Protein AF-A0A5J4QSC6-F1 (afdb_monomer_lite)

Organism: NCBI:txid222440

Radius of gyration: 21.01 Å; chains: 1; bounding box: 48×52×49 Å

Secondary structure (DSSP, 8-state):
--HHHHHHHHHHHHHHH-HHHHHHHHHHHHHTT----HHHHHHHHHHHHHHHHHHHHHHHHTS-TT-TTHHHHHHHHHHHHHHHHHHHHHHHHHHHHHHHHHHHHHHTT--

Sequence (111 aa):
MNIQEDASEAYQKLITQIPQITEESNRLQKEAKTFVNFDSLSITPIQRVPRYIMLTKEILKHTPLDHQNREGLEKCMASLKETAKFLDEQVQRKIKKKRMFDLSTKIEGMP

Structure (mmCIF, N/CA/C/O backbone):
data_AF-A0A5J4QSC6-F1
#
_entry.id   AF-A0A5J4QSC6-F1
#
loop_
_atom_site.group_PDB
_atom_site.id
_atom_site.type_symbol
_atom_site.label_atom_id
_atom_site.label_alt_id
_atom_site.label_comp_id
_atom_site.label_asym_id
_atom_site.label_entity_id
_atom_site.label_seq_id
_atom_site.pdbx_PDB_ins_code
_atom_site.Cartn_x
_atom_site.Cartn_y
_atom_site.Cartn_z
_atom_site.occupancy
_atom_site.B_iso_or_equiv
_atom_site.auth_seq_id
_atom_site.auth_comp_id
_atom_site.auth_asym_id
_atom_site.auth_atom_id
_atom_site.pdbx_PDB_model_num
ATOM 1 N N . MET A 1 1 ? -11.783 11.117 8.193 1.00 48.28 1 MET A N 1
ATOM 2 C CA . MET A 1 1 ? -11.967 9.680 8.382 1.00 48.28 1 MET A CA 1
ATOM 3 C C . MET A 1 1 ? -10.850 8.959 7.652 1.00 48.28 1 MET A C 1
ATOM 5 O O . MET A 1 1 ? -10.963 8.652 6.464 1.00 48.28 1 MET A O 1
ATOM 9 N N . ASN A 1 2 ? -9.690 8.855 8.307 1.00 62.56 2 ASN A N 1
ATOM 10 C CA . ASN A 1 2 ? -8.713 7.849 7.921 1.00 62.56 2 ASN A CA 1
ATOM 11 C C . ASN A 1 2 ? -9.384 6.537 8.323 1.00 62.56 2 ASN A C 1
ATOM 13 O O . ASN A 1 2 ? -9.567 6.323 9.510 1.00 62.56 2 ASN A O 1
ATOM 17 N N . ILE A 1 3 ? -9.806 5.714 7.357 1.00 64.00 3 ILE A N 1
ATOM 18 C CA . ILE A 1 3 ? -10.572 4.481 7.632 1.00 64.00 3 ILE A CA 1
ATOM 19 C C . ILE A 1 3 ? -9.891 3.649 8.726 1.00 64.00 3 ILE A C 1
ATOM 21 O O . ILE A 1 3 ? -10.570 3.005 9.511 1.00 64.00 3 ILE A O 1
ATOM 25 N N . GLN A 1 4 ? -8.560 3.708 8.802 1.00 67.19 4 GLN A N 1
ATOM 26 C CA . GLN A 1 4 ? -7.787 3.091 9.868 1.00 67.19 4 GLN A CA 1
ATOM 27 C C . GLN A 1 4 ? -8.014 3.739 11.245 1.00 67.19 4 GLN A C 1
ATOM 29 O O . GLN A 1 4 ? -8.202 3.009 12.207 1.00 67.19 4 GLN A O 1
ATOM 34 N N . GLU A 1 5 ? -7.995 5.070 11.364 1.00 68.25 5 GLU A N 1
ATOM 35 C CA . GLU A 1 5 ? -8.286 5.766 12.630 1.00 68.25 5 GLU A CA 1
ATOM 36 C C . GLU A 1 5 ? -9.724 5.520 13.071 1.00 68.25 5 GLU A C 1
ATOM 38 O O . GLU A 1 5 ? -9.946 5.228 14.236 1.00 68.25 5 GLU A O 1
ATOM 43 N N . ASP A 1 6 ? -10.690 5.567 12.154 1.00 75.56 6 ASP A N 1
ATOM 44 C CA . ASP A 1 6 ? -12.094 5.369 12.523 1.00 75.56 6 ASP A CA 1
ATOM 45 C C . ASP A 1 6 ? -12.369 3.905 12.890 1.00 75.56 6 ASP A C 1
ATOM 47 O O . ASP A 1 6 ? -13.127 3.628 13.817 1.00 75.56 6 ASP A O 1
ATOM 51 N N . ALA A 1 7 ? -11.728 2.958 12.195 1.00 77.88 7 ALA A N 1
ATOM 52 C CA . ALA A 1 7 ? -11.794 1.541 12.537 1.00 77.88 7 ALA A CA 1
ATOM 53 C C . ALA A 1 7 ? -11.090 1.245 13.866 1.00 77.88 7 ALA A C 1
ATOM 55 O O . ALA A 1 7 ? -11.624 0.483 14.665 1.00 77.88 7 ALA A O 1
ATOM 56 N N . SER A 1 8 ? -9.931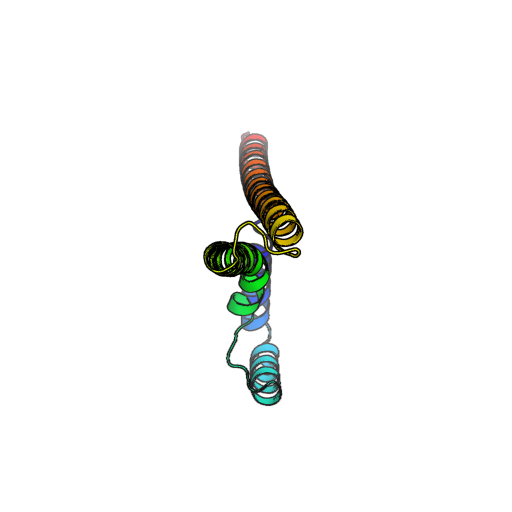 1.856 14.120 1.00 79.12 8 SER A N 1
ATOM 57 C CA . SER A 1 8 ? -9.198 1.734 15.386 1.00 79.12 8 SER A CA 1
ATOM 58 C C . SER A 1 8 ? -9.999 2.344 16.541 1.00 79.12 8 SER A C 1
ATOM 60 O O . SER A 1 8 ? -10.173 1.712 17.578 1.00 79.12 8 SER A O 1
ATOM 62 N N . GLU A 1 9 ? -10.611 3.514 16.338 1.00 81.50 9 GLU A N 1
ATOM 63 C CA . GLU A 1 9 ? -11.471 4.167 17.325 1.00 81.50 9 GLU A CA 1
ATOM 64 C C . GLU A 1 9 ? -12.743 3.350 17.603 1.00 81.50 9 GLU A C 1
ATOM 66 O O . GLU A 1 9 ? -13.131 3.173 18.760 1.00 81.50 9 GLU A O 1
ATOM 71 N N . ALA A 1 10 ? -13.386 2.810 16.565 1.00 83.00 10 ALA A N 1
ATOM 72 C CA . ALA A 1 10 ? -14.538 1.924 16.715 1.00 83.00 10 ALA A CA 1
ATOM 73 C C . ALA A 1 10 ? -14.163 0.624 17.442 1.00 83.00 10 ALA A C 1
ATOM 75 O O . ALA A 1 10 ? -14.881 0.194 18.346 1.00 83.00 10 ALA A O 1
ATOM 76 N N . TYR A 1 11 ? -13.021 0.030 17.094 1.00 82.44 11 TYR A N 1
ATOM 77 C CA . TYR A 1 11 ? -12.497 -1.164 17.749 1.00 82.44 11 TYR A CA 1
ATOM 78 C C . TYR A 1 11 ? -12.185 -0.904 19.230 1.00 82.44 11 TYR A C 1
ATOM 80 O O . TYR A 1 11 ? -12.573 -1.692 20.092 1.00 82.44 11 TYR A O 1
ATOM 88 N N . GLN A 1 12 ? -11.599 0.250 19.553 1.00 81.25 12 GLN A N 1
ATOM 89 C CA . GLN A 1 12 ? -11.305 0.645 20.928 1.00 81.25 12 GLN A CA 1
ATOM 90 C C . GLN A 1 12 ? -12.576 0.881 21.754 1.00 81.25 12 GLN A C 1
ATOM 92 O O . GLN A 1 12 ? -12.655 0.469 22.917 1.00 81.25 12 GLN A O 1
ATOM 97 N N . LYS A 1 13 ? -13.608 1.490 21.154 1.00 84.56 13 LYS A N 1
ATOM 98 C CA . LYS A 1 13 ? -14.934 1.625 21.779 1.00 84.56 13 LYS A CA 1
ATOM 99 C C . LYS A 1 13 ? -15.560 0.257 22.063 1.00 84.56 13 LYS A C 1
ATOM 101 O O . LYS A 1 13 ? -16.064 0.050 23.164 1.00 84.56 13 LYS A O 1
ATOM 106 N N . LEU A 1 14 ? -15.473 -0.685 21.122 1.00 83.38 14 LEU A N 1
ATOM 107 C CA . LEU A 1 14 ? -16.006 -2.043 21.277 1.00 83.38 14 LEU A CA 1
ATOM 108 C C . LEU A 1 14 ? -15.294 -2.837 22.380 1.00 83.38 14 LEU A C 1
ATOM 110 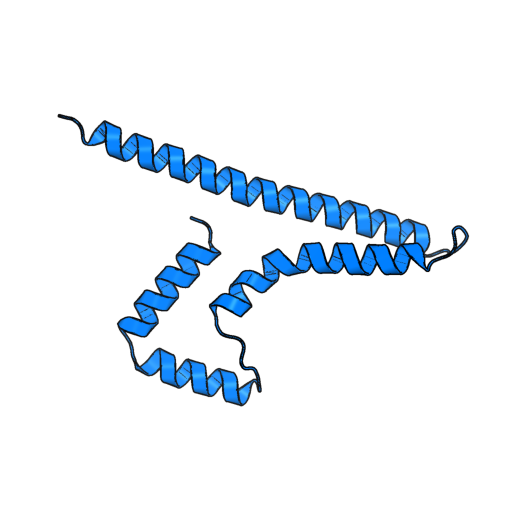O O . LEU A 1 14 ? -15.969 -3.453 23.201 1.00 83.38 14 LEU A O 1
ATOM 114 N N . ILE A 1 15 ? -13.961 -2.772 22.458 1.00 83.06 15 ILE A N 1
ATOM 115 C CA . ILE A 1 15 ? -13.187 -3.410 23.538 1.00 83.06 15 ILE A CA 1
ATOM 116 C C . ILE A 1 15 ? -13.575 -2.853 24.911 1.00 83.06 15 ILE A C 1
ATOM 118 O O . ILE A 1 15 ? -13.676 -3.600 25.882 1.00 83.06 15 ILE A O 1
ATOM 122 N N . THR A 1 16 ? -13.804 -1.540 24.993 1.00 81.06 16 THR A N 1
ATOM 123 C CA . THR A 1 16 ? -14.153 -0.876 26.257 1.00 81.06 16 THR A CA 1
ATOM 124 C C . THR A 1 16 ? -15.564 -1.246 26.722 1.00 81.06 16 THR A C 1
ATOM 126 O O . THR A 1 16 ? -15.817 -1.343 27.919 1.00 81.06 16 THR A O 1
ATOM 129 N N . GLN A 1 17 ? -16.491 -1.456 25.784 1.00 85.06 17 GLN A N 1
ATOM 130 C CA . GLN A 1 17 ? -17.889 -1.773 26.084 1.00 85.06 17 GLN A CA 1
ATOM 131 C C . GLN A 1 17 ? -18.147 -3.272 26.280 1.00 85.06 17 GLN A C 1
ATOM 133 O O . GLN A 1 17 ? -19.090 -3.633 26.981 1.00 85.06 17 GLN A O 1
ATOM 138 N N . ILE A 1 18 ? -17.342 -4.147 25.669 1.00 85.69 18 ILE A N 1
ATOM 139 C CA . ILE A 1 18 ? -17.575 -5.596 25.666 1.00 85.69 18 ILE A CA 1
ATOM 140 C C . ILE A 1 18 ? -16.271 -6.332 26.027 1.00 85.69 18 ILE A C 1
ATOM 142 O O . ILE A 1 18 ? -15.460 -6.631 25.147 1.00 85.69 18 ILE A O 1
ATOM 146 N N . PRO A 1 19 ? -16.083 -6.712 27.307 1.00 78.75 19 PRO A N 1
ATOM 147 C CA . PRO A 1 19 ? -14.879 -7.412 27.770 1.00 78.75 19 PRO A CA 1
ATOM 148 C C . PRO A 1 19 ? -14.627 -8.751 27.059 1.00 78.75 19 PRO A C 1
ATOM 150 O O . PRO A 1 19 ? -13.478 -9.140 26.862 1.00 78.75 19 PRO A O 1
ATOM 153 N N . GLN A 1 20 ? -15.698 -9.424 26.620 1.00 86.25 20 GLN A N 1
ATOM 154 C CA . GLN A 1 20 ? -15.649 -10.706 25.903 1.00 86.25 20 GLN A CA 1
ATOM 155 C C . GLN A 1 20 ? -14.879 -10.613 24.575 1.00 86.25 20 GLN A C 1
ATOM 157 O O . GLN A 1 20 ? -14.245 -11.579 24.161 1.00 86.25 20 GLN A O 1
ATOM 162 N N . ILE A 1 21 ? -14.871 -9.444 23.921 1.00 81.50 21 ILE A N 1
ATOM 163 C CA . ILE A 1 21 ? -14.133 -9.239 22.663 1.00 81.50 21 ILE A CA 1
ATOM 164 C C . ILE A 1 21 ? -12.623 -9.360 22.892 1.00 81.50 21 ILE A C 1
ATOM 166 O O . ILE A 1 21 ? -11.912 -9.890 22.042 1.00 81.50 21 ILE A O 1
ATOM 170 N N . THR A 1 22 ? -12.124 -8.908 24.044 1.00 79.44 22 THR A N 1
ATOM 171 C CA . THR A 1 22 ? -10.701 -9.021 24.395 1.00 79.44 22 THR A CA 1
ATOM 172 C C . THR A 1 22 ? -10.295 -10.479 24.578 1.00 79.44 22 THR A C 1
ATOM 174 O O . THR A 1 22 ? -9.236 -10.895 24.108 1.00 79.44 22 THR A O 1
ATOM 177 N N . GLU A 1 23 ? -11.148 -11.269 25.229 1.00 84.12 23 GLU A N 1
ATOM 178 C CA . GLU A 1 23 ? -10.916 -12.697 25.443 1.00 84.12 23 GLU A CA 1
ATOM 179 C C . GLU A 1 23 ? -10.915 -13.468 24.117 1.00 84.12 23 GLU A C 1
ATOM 181 O O . GLU A 1 23 ? -9.965 -14.199 23.827 1.00 84.12 23 GLU A O 1
ATOM 186 N N . GLU A 1 24 ? -11.899 -13.210 23.254 1.00 84.38 24 GLU A N 1
ATOM 187 C CA . GLU A 1 24 ? -11.963 -13.800 21.914 1.00 84.38 24 GLU A CA 1
ATOM 188 C C . GLU A 1 24 ? -10.795 -13.360 21.020 1.00 84.38 24 GLU A C 1
ATOM 190 O O . GLU A 1 24 ? -10.218 -14.178 20.303 1.00 84.38 24 GLU A O 1
ATOM 195 N N . SER A 1 25 ? -10.372 -12.096 21.097 1.00 80.88 25 SER A N 1
ATOM 196 C CA . SER A 1 25 ? -9.202 -11.597 20.363 1.00 80.88 25 SER A CA 1
ATOM 197 C C . SER A 1 25 ? -7.919 -12.319 20.783 1.00 80.88 25 SER A C 1
ATOM 199 O O . SER A 1 25 ? -7.136 -12.743 19.930 1.00 80.88 25 SER A O 1
ATOM 201 N N . ASN A 1 26 ? -7.722 -12.533 22.087 1.00 82.62 26 ASN A N 1
ATOM 202 C CA . ASN A 1 26 ? -6.582 -13.286 22.611 1.00 82.62 26 ASN A CA 1
ATOM 203 C C . ASN A 1 26 ? -6.637 -14.768 22.208 1.00 82.62 26 ASN A C 1
ATOM 205 O O . ASN A 1 26 ? -5.606 -15.357 21.868 1.00 82.62 26 ASN A O 1
ATOM 209 N N . ARG A 1 27 ? -7.835 -15.369 22.206 1.00 86.69 27 ARG A N 1
ATOM 210 C CA . ARG A 1 27 ? -8.057 -16.748 21.748 1.00 86.69 27 ARG A CA 1
ATOM 211 C C . ARG A 1 27 ? -7.656 -16.911 20.283 1.00 86.69 27 ARG A C 1
ATOM 213 O O . ARG A 1 27 ? -6.844 -17.782 19.971 1.00 86.69 27 ARG A O 1
ATOM 220 N N . LEU A 1 28 ? -8.156 -16.033 19.412 1.00 85.44 28 LEU A N 1
ATOM 221 C CA . LEU A 1 28 ? -7.860 -16.043 17.977 1.00 85.44 28 LEU A CA 1
ATOM 222 C C . LEU A 1 28 ? -6.374 -15.791 17.687 1.00 85.44 28 LEU A C 1
ATOM 224 O O . LEU A 1 28 ? -5.792 -16.465 16.840 1.00 85.44 28 LEU A O 1
ATOM 228 N N . GLN A 1 29 ? -5.730 -14.872 18.413 1.00 84.19 29 GLN A N 1
ATOM 229 C CA . GLN A 1 29 ? -4.288 -14.616 18.299 1.00 84.19 29 GLN A CA 1
ATOM 230 C C . GLN A 1 29 ? -3.454 -15.860 18.636 1.00 84.19 29 GLN A C 1
ATOM 232 O O . GLN A 1 29 ? -2.525 -16.218 17.904 1.00 84.19 29 GLN A O 1
ATOM 237 N N . LYS A 1 30 ? -3.822 -16.570 19.709 1.00 85.75 30 LYS A N 1
ATOM 238 C CA . LYS A 1 30 ? -3.152 -17.807 20.128 1.00 85.75 30 LYS A CA 1
ATOM 239 C C . LYS A 1 30 ? -3.339 -18.935 19.112 1.00 85.75 30 LYS A C 1
ATOM 241 O O . LYS A 1 30 ? -2.375 -19.636 18.809 1.00 85.75 30 LYS A O 1
ATOM 246 N N . GLU A 1 31 ? -4.545 -19.088 18.568 1.00 89.62 31 GLU A N 1
ATOM 247 C CA . GLU A 1 31 ? -4.857 -20.075 17.526 1.00 89.62 31 GLU A CA 1
ATOM 248 C C . GLU A 1 31 ? -4.072 -19.804 16.236 1.00 89.62 31 GLU A C 1
ATOM 250 O O . GLU A 1 31 ? -3.413 -20.694 15.698 1.00 89.62 31 GLU A O 1
ATOM 255 N N . ALA A 1 32 ? -4.050 -18.547 15.795 1.00 83.50 32 ALA A N 1
ATOM 256 C CA . ALA A 1 32 ? -3.313 -18.112 14.615 1.00 83.50 32 ALA A CA 1
ATOM 257 C C . ALA A 1 32 ? -1.791 -17.984 14.842 1.00 83.50 32 ALA A C 1
ATOM 259 O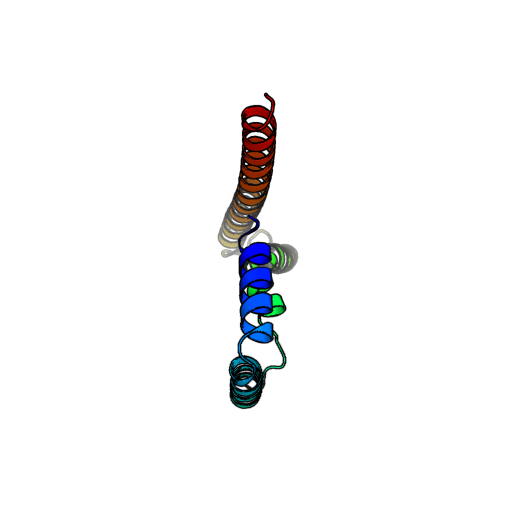 O . ALA A 1 32 ? -1.069 -17.616 13.915 1.00 83.50 32 ALA A O 1
ATOM 260 N N . LYS A 1 33 ? -1.289 -18.281 16.054 1.00 85.25 33 LYS A N 1
ATOM 261 C CA . LYS A 1 33 ? 0.125 -18.133 16.459 1.00 85.25 33 LYS A CA 1
ATOM 262 C C . LYS A 1 33 ? 0.698 -16.754 16.111 1.00 85.25 33 LYS A C 1
ATOM 264 O O . LYS A 1 33 ? 1.849 -16.629 15.695 1.00 85.25 33 LYS A O 1
ATOM 269 N N . THR A 1 34 ? -0.122 -15.720 16.262 1.00 77.69 34 THR A N 1
ATOM 270 C CA . THR A 1 34 ? 0.204 -14.346 15.890 1.00 77.69 34 THR A CA 1
ATOM 271 C C . THR A 1 34 ? -0.027 -13.423 17.076 1.00 77.69 34 THR A C 1
ATOM 273 O O . THR A 1 34 ? -1.009 -13.565 17.793 1.00 77.69 34 THR A O 1
ATOM 276 N N . PHE A 1 35 ? 0.871 -12.463 17.280 1.00 73.12 35 PHE A N 1
ATOM 277 C CA . PHE A 1 35 ? 0.7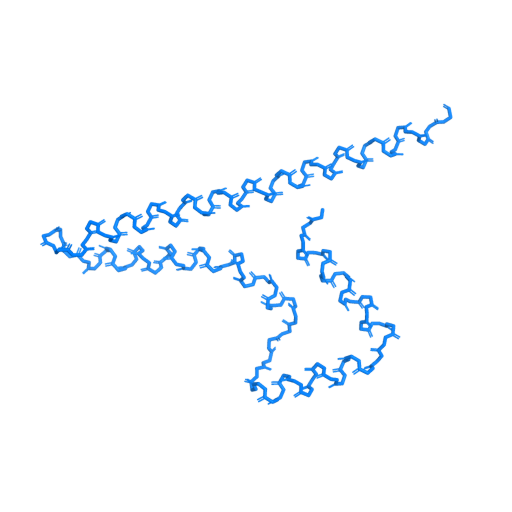51 -11.435 18.326 1.00 73.12 35 PHE A CA 1
ATOM 278 C C . PHE A 1 35 ? 0.324 -10.081 17.745 1.00 73.12 35 PHE A C 1
ATOM 280 O O . PHE A 1 35 ? 0.514 -9.029 18.353 1.00 73.12 35 PHE A O 1
ATOM 287 N N . VAL A 1 36 ? -0.171 -10.088 16.506 1.00 74.44 36 VAL A N 1
ATOM 288 C CA . VAL A 1 36 ? -0.477 -8.871 15.761 1.00 74.44 36 VAL A CA 1
ATOM 289 C C . VAL A 1 36 ? -1.876 -8.408 16.160 1.00 74.44 36 VAL A C 1
ATOM 291 O O . VAL A 1 36 ? -2.864 -9.087 15.888 1.00 74.44 36 VAL A O 1
ATOM 294 N N . ASN A 1 37 ? -1.955 -7.247 16.809 1.00 77.38 37 ASN A N 1
ATOM 295 C CA . ASN A 1 37 ? -3.226 -6.633 17.180 1.00 77.38 37 ASN A CA 1
ATOM 296 C C . ASN A 1 37 ? -3.946 -6.031 15.956 1.00 77.38 37 ASN A C 1
ATOM 298 O O . ASN A 1 37 ? -3.357 -5.841 14.887 1.00 77.38 37 ASN A O 1
ATOM 302 N N . PHE A 1 38 ? -5.233 -5.714 16.117 1.00 77.75 38 PHE A N 1
ATOM 303 C CA . PHE A 1 38 ? -6.071 -5.164 15.047 1.00 77.75 38 PHE A CA 1
ATOM 304 C C . PHE A 1 38 ? -5.474 -3.903 14.406 1.00 77.75 38 PHE A C 1
ATOM 306 O O . PHE A 1 38 ? -5.494 -3.775 13.183 1.00 77.75 38 PHE A O 1
ATOM 313 N N . ASP A 1 39 ? -4.881 -3.009 15.198 1.00 75.31 39 ASP A N 1
ATOM 314 C CA . ASP A 1 39 ? -4.252 -1.787 14.685 1.00 75.31 39 ASP A CA 1
ATOM 315 C C . ASP A 1 39 ? -3.057 -2.097 13.774 1.00 75.31 39 ASP A C 1
ATOM 317 O O . ASP A 1 39 ? -2.916 -1.523 12.689 1.00 75.31 39 ASP A O 1
ATOM 321 N N . SER A 1 40 ? -2.228 -3.067 14.168 1.00 78.25 40 SER A N 1
ATOM 322 C CA . SER A 1 40 ? -1.086 -3.529 13.374 1.00 78.25 40 SER A CA 1
ATOM 323 C C . SER A 1 40 ? -1.522 -4.264 12.101 1.00 78.25 40 SER A C 1
ATOM 325 O O . SER A 1 40 ? -0.878 -4.153 11.054 1.00 78.25 40 SER A O 1
ATOM 327 N N . LEU A 1 41 ? -2.645 -4.985 12.135 1.00 79.25 41 LEU A N 1
ATOM 328 C CA . LEU A 1 41 ? -3.230 -5.575 10.928 1.00 79.25 41 LEU A CA 1
ATOM 329 C C . LEU A 1 41 ? -3.794 -4.491 10.003 1.00 79.25 41 LEU A C 1
ATOM 331 O O . LEU A 1 41 ? -3.545 -4.520 8.798 1.00 79.25 41 LEU A O 1
ATOM 335 N N . SER A 1 42 ? -4.473 -3.495 10.567 1.00 76.44 42 SER A N 1
ATOM 336 C CA . SER A 1 42 ? -5.143 -2.424 9.826 1.00 76.44 42 SER A CA 1
ATOM 337 C C . SER A 1 42 ? -4.171 -1.487 9.108 1.00 76.44 42 SER A C 1
ATOM 339 O O . SER A 1 42 ? -4.503 -0.961 8.047 1.00 76.44 42 SER A O 1
ATOM 341 N N . ILE A 1 43 ? -2.947 -1.314 9.622 1.00 76.62 43 ILE A N 1
ATOM 342 C CA . ILE A 1 43 ? -1.908 -0.514 8.951 1.00 76.62 43 ILE A CA 1
ATOM 343 C C . ILE A 1 43 ? -1.190 -1.275 7.821 1.00 76.62 43 ILE A C 1
ATOM 345 O O . ILE A 1 43 ? -0.587 -0.672 6.927 1.00 76.62 43 ILE A O 1
ATOM 349 N N . THR A 1 44 ? -1.262 -2.610 7.820 1.00 78.25 44 THR A N 1
ATOM 350 C CA . THR A 1 44 ? -0.504 -3.458 6.889 1.00 78.25 44 THR A CA 1
ATOM 351 C C . THR A 1 44 ? -0.823 -3.191 5.408 1.00 78.25 44 THR A C 1
ATOM 353 O O . THR A 1 44 ? 0.131 -3.098 4.634 1.00 78.25 44 THR A O 1
ATOM 356 N N . PRO A 1 45 ? -2.087 -3.017 4.964 1.00 75.88 45 PRO A N 1
ATOM 357 C CA . PRO A 1 45 ? -2.407 -2.738 3.559 1.00 75.88 45 PRO A CA 1
ATOM 358 C C . PRO A 1 45 ? -1.747 -1.464 3.019 1.00 75.88 45 PRO A C 1
ATOM 360 O O . PRO A 1 45 ? -1.258 -1.457 1.891 1.00 75.88 45 PRO A O 1
ATOM 363 N N . ILE A 1 46 ? -1.662 -0.417 3.845 1.00 75.50 46 ILE A N 1
ATOM 364 C CA . ILE A 1 46 ? -1.026 0.857 3.481 1.00 75.50 46 ILE A CA 1
ATOM 365 C C . ILE A 1 46 ? 0.491 0.677 3.360 1.00 75.50 46 ILE A C 1
ATOM 367 O O . ILE A 1 46 ? 1.111 1.151 2.411 1.00 75.50 46 ILE A O 1
ATOM 371 N N . GLN A 1 47 ? 1.094 -0.071 4.287 1.00 76.94 47 GLN A N 1
ATOM 372 C CA . GLN A 1 47 ? 2.534 -0.345 4.296 1.00 76.94 47 GLN A CA 1
ATOM 373 C C . GLN A 1 47 ? 2.978 -1.355 3.227 1.00 76.94 47 GLN A C 1
ATOM 375 O O . GLN A 1 47 ? 4.165 -1.437 2.903 1.00 76.94 47 GLN A O 1
ATOM 380 N N . ARG A 1 48 ? 2.052 -2.138 2.666 1.00 85.62 48 ARG A N 1
ATOM 381 C CA . ARG A 1 48 ? 2.366 -3.224 1.729 1.00 85.62 48 ARG A CA 1
ATOM 382 C C . ARG A 1 48 ? 2.867 -2.715 0.380 1.00 85.62 48 ARG A C 1
ATOM 384 O O . ARG A 1 48 ? 3.812 -3.282 -0.163 1.00 85.62 48 ARG A O 1
ATOM 391 N N . VAL A 1 49 ? 2.294 -1.621 -0.120 1.00 87.19 49 VAL A N 1
ATOM 392 C CA . VAL A 1 49 ? 2.689 -1.023 -1.405 1.00 87.19 49 VAL A CA 1
ATOM 393 C C . VAL A 1 49 ? 4.135 -0.492 -1.364 1.00 87.19 49 VAL A C 1
ATOM 395 O O . VAL A 1 49 ? 4.925 -0.901 -2.218 1.00 87.19 49 VAL A O 1
ATOM 398 N N . PRO A 1 50 ? 4.561 0.304 -0.357 1.00 88.25 50 PRO A N 1
ATOM 399 C CA . PRO A 1 50 ? 5.967 0.683 -0.194 1.00 88.25 50 PRO A CA 1
ATOM 400 C C . PRO A 1 50 ? 6.931 -0.508 -0.125 1.00 88.25 50 PRO A C 1
ATOM 402 O O . PRO A 1 50 ? 7.992 -0.476 -0.748 1.00 88.25 50 PRO A O 1
ATOM 405 N N . ARG A 1 51 ? 6.560 -1.587 0.581 1.00 90.38 51 ARG A N 1
ATOM 406 C CA . ARG A 1 51 ? 7.395 -2.798 0.673 1.00 90.38 51 ARG A CA 1
ATOM 407 C C . ARG A 1 51 ? 7.605 -3.453 -0.692 1.00 90.38 51 ARG A C 1
ATOM 409 O O . ARG A 1 51 ? 8.731 -3.828 -1.010 1.00 90.38 51 ARG A O 1
ATOM 416 N N . TYR A 1 52 ? 6.563 -3.549 -1.519 1.00 93.19 52 TYR A N 1
ATOM 417 C CA . TYR A 1 52 ? 6.696 -4.088 -2.876 1.00 93.19 52 TYR A CA 1
ATOM 418 C C . TYR A 1 52 ? 7.547 -3.204 -3.783 1.00 93.19 52 TYR A C 1
ATOM 420 O O . TYR A 1 52 ? 8.332 -3.732 -4.569 1.00 93.19 52 TYR A O 1
ATOM 428 N N . ILE A 1 53 ? 7.471 -1.879 -3.637 1.00 92.00 53 ILE A N 1
ATOM 429 C CA . ILE A 1 53 ? 8.363 -0.952 -4.345 1.00 92.00 53 ILE A CA 1
ATOM 430 C C . ILE A 1 53 ? 9.822 -1.210 -3.952 1.00 92.00 53 ILE A C 1
ATOM 432 O O . ILE A 1 53 ? 10.675 -1.327 -4.829 1.00 92.00 53 ILE A O 1
ATOM 436 N N . MET A 1 54 ? 10.118 -1.324 -2.653 1.00 92.44 54 MET A N 1
ATOM 437 C CA . MET A 1 54 ? 11.478 -1.590 -2.168 1.00 92.44 54 MET A CA 1
ATOM 438 C C . MET A 1 54 ? 12.015 -2.931 -2.674 1.00 92.44 54 MET A C 1
ATOM 440 O O . MET A 1 54 ? 13.129 -2.984 -3.188 1.00 92.44 54 MET A O 1
ATOM 444 N N . LEU A 1 55 ? 11.209 -3.992 -2.585 1.00 93.31 55 LEU A N 1
ATOM 445 C CA . LEU A 1 55 ? 11.592 -5.322 -3.053 1.00 93.31 55 LEU A CA 1
ATOM 446 C C . LEU A 1 55 ? 11.844 -5.336 -4.567 1.00 93.31 55 LEU A C 1
ATOM 448 O O . LEU A 1 55 ? 12.884 -5.806 -5.016 1.00 93.31 55 LEU A O 1
ATOM 452 N N . THR A 1 56 ? 10.925 -4.768 -5.353 1.00 92.06 56 THR A N 1
ATOM 453 C CA . THR A 1 56 ? 11.046 -4.712 -6.821 1.00 92.06 56 THR A CA 1
ATOM 454 C C . THR A 1 56 ? 12.256 -3.882 -7.244 1.00 92.06 56 THR A C 1
ATOM 456 O O . THR A 1 56 ? 12.960 -4.249 -8.183 1.00 92.06 56 THR A O 1
ATOM 459 N N . LYS A 1 57 ? 12.552 -2.794 -6.519 1.00 93.25 57 LYS A N 1
ATOM 460 C CA . LYS A 1 57 ? 13.757 -1.983 -6.730 1.00 93.25 57 LYS A CA 1
ATOM 461 C C . LYS A 1 57 ? 15.036 -2.792 -6.515 1.00 93.25 57 LYS A C 1
ATOM 463 O O . LYS A 1 57 ? 15.949 -2.682 -7.331 1.00 93.25 57 LYS A O 1
ATOM 468 N N . GLU A 1 58 ? 15.101 -3.586 -5.448 1.00 94.12 58 GLU A N 1
ATOM 469 C CA . GLU A 1 58 ? 16.287 -4.397 -5.157 1.00 94.12 58 GLU A CA 1
ATOM 470 C C . GLU A 1 58 ? 16.467 -5.507 -6.198 1.00 94.12 58 GLU A C 1
ATOM 472 O O . GLU A 1 58 ? 17.568 -5.704 -6.705 1.00 94.12 58 GLU A O 1
ATOM 477 N N . ILE A 1 59 ? 15.377 -6.154 -6.621 1.00 91.81 59 ILE A N 1
ATOM 478 C CA . ILE A 1 59 ? 15.418 -7.151 -7.701 1.00 91.81 59 ILE A CA 1
ATOM 479 C C . ILE A 1 59 ? 15.929 -6.514 -9.003 1.00 91.81 59 ILE A C 1
ATOM 481 O O . ILE A 1 59 ? 16.834 -7.054 -9.638 1.00 91.81 59 ILE A O 1
ATOM 485 N N . LEU A 1 60 ? 15.413 -5.341 -9.388 1.00 92.06 60 LEU A N 1
ATOM 486 C CA . LEU A 1 60 ? 15.836 -4.624 -10.601 1.00 92.06 60 LEU A CA 1
ATOM 487 C C . LEU A 1 60 ? 17.312 -4.218 -10.585 1.00 92.06 60 LEU A C 1
ATOM 489 O O . LEU A 1 60 ? 17.966 -4.230 -11.628 1.00 92.06 60 LEU A O 1
ATOM 493 N N . LYS A 1 61 ? 17.841 -3.862 -9.412 1.00 92.44 61 LYS A N 1
ATOM 494 C CA . LYS A 1 61 ? 19.256 -3.523 -9.222 1.00 92.44 61 LYS A CA 1
ATOM 495 C C . LYS A 1 61 ? 20.171 -4.729 -9.459 1.00 92.44 61 LYS A C 1
ATOM 497 O O . LYS A 1 61 ? 21.277 -4.554 -9.955 1.00 92.44 61 LYS A O 1
ATOM 502 N N . HIS A 1 62 ? 19.698 -5.933 -9.140 1.00 92.38 62 HIS A N 1
ATOM 503 C CA . HIS A 1 62 ? 20.433 -7.189 -9.316 1.00 92.38 62 HIS A CA 1
ATOM 504 C C . HIS A 1 62 ? 20.089 -7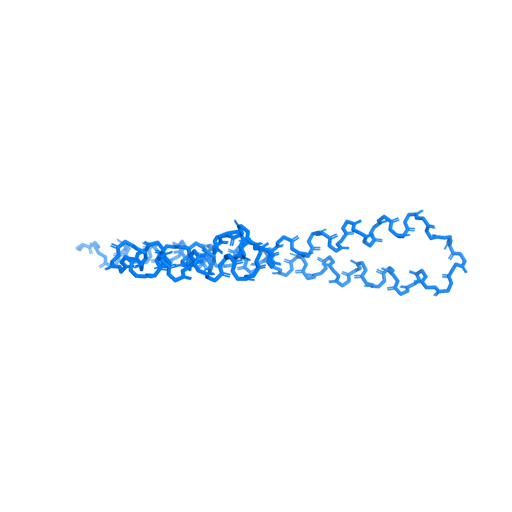.925 -10.625 1.00 92.38 62 HIS A C 1
ATOM 506 O O . HIS A 1 62 ? 20.614 -9.006 -10.877 1.00 92.38 62 HIS A O 1
ATOM 512 N N . THR A 1 63 ? 19.230 -7.353 -11.472 1.00 89.62 63 THR A N 1
ATOM 513 C CA . THR A 1 63 ? 18.834 -7.936 -12.761 1.00 89.62 63 THR A CA 1
ATOM 514 C C . THR A 1 63 ? 19.619 -7.265 -13.898 1.00 89.62 63 THR A C 1
ATOM 516 O O . THR A 1 63 ? 19.499 -6.051 -14.052 1.00 89.62 63 THR A O 1
ATOM 519 N N . PRO A 1 64 ? 20.399 -7.993 -14.719 1.00 89.44 64 PRO A N 1
ATOM 520 C CA . PRO A 1 64 ? 21.119 -7.422 -15.866 1.00 89.44 64 PRO A CA 1
ATOM 521 C C . PRO A 1 64 ? 20.197 -6.738 -16.886 1.00 89.44 64 PRO A C 1
ATOM 523 O O . PRO A 1 64 ? 19.016 -7.075 -16.972 1.00 89.44 64 PRO A O 1
ATOM 526 N N . LEU A 1 65 ? 20.732 -5.798 -17.675 1.00 84.62 65 LEU A N 1
ATOM 527 C CA . LEU A 1 65 ? 19.966 -5.059 -18.695 1.00 84.62 65 LEU A CA 1
ATOM 528 C C . LEU A 1 65 ? 19.380 -5.978 -19.779 1.00 84.62 65 LEU A C 1
ATOM 530 O O . LEU A 1 65 ? 18.231 -5.793 -20.162 1.00 84.62 65 LEU A O 1
ATOM 534 N N . ASP A 1 66 ? 20.119 -7.014 -20.175 1.00 89.38 66 ASP A N 1
ATOM 535 C CA . ASP A 1 66 ? 19.713 -7.965 -21.223 1.00 89.38 66 ASP A CA 1
ATOM 536 C C . ASP A 1 66 ? 18.788 -9.087 -20.719 1.00 89.38 66 ASP A C 1
ATOM 538 O O . ASP A 1 66 ? 18.483 -10.043 -21.433 1.00 89.38 66 ASP A O 1
ATOM 542 N N . HIS A 1 67 ? 18.346 -9.024 -19.462 1.00 90.50 67 HIS A N 1
ATOM 543 C CA . HIS A 1 67 ? 17.507 -10.067 -18.891 1.00 90.50 67 HIS A CA 1
ATOM 544 C C . HIS A 1 67 ? 16.054 -9.942 -19.375 1.00 90.50 67 HIS A C 1
ATOM 546 O O . HIS A 1 67 ? 15.399 -8.930 -19.131 1.00 90.50 67 HIS A O 1
ATOM 552 N N . GLN A 1 68 ? 15.502 -11.015 -19.947 1.00 90.56 68 GLN A N 1
ATOM 553 C CA . GLN A 1 68 ? 14.133 -11.071 -20.496 1.00 90.56 68 GLN A CA 1
ATOM 554 C C . GLN A 1 68 ? 13.026 -10.547 -19.556 1.00 90.56 68 GLN A C 1
ATOM 556 O O . GLN A 1 68 ? 12.059 -9.941 -20.004 1.00 90.56 68 GLN A O 1
ATOM 561 N N . ASN A 1 69 ? 13.171 -10.730 -18.238 1.00 87.12 69 ASN A N 1
ATOM 562 C CA . ASN A 1 69 ? 12.155 -10.301 -17.263 1.00 87.12 69 ASN A CA 1
ATOM 563 C C . ASN A 1 69 ? 12.319 -8.845 -16.801 1.00 87.12 69 ASN A C 1
ATOM 565 O O . ASN A 1 69 ? 11.500 -8.362 -16.017 1.00 87.12 69 ASN A O 1
ATOM 569 N N . ARG A 1 70 ? 13.373 -8.142 -17.234 1.00 90.69 70 ARG A N 1
ATOM 570 C CA . ARG A 1 70 ? 13.668 -6.787 -16.760 1.00 90.69 70 ARG A CA 1
ATOM 571 C C . ARG A 1 70 ? 12.570 -5.800 -17.149 1.00 90.69 70 ARG A C 1
ATOM 573 O O . ARG A 1 70 ? 12.092 -5.073 -16.286 1.00 90.69 70 ARG A O 1
ATOM 580 N N . GLU A 1 71 ? 12.114 -5.836 -18.399 1.00 92.25 71 GLU A N 1
ATOM 581 C CA . GLU A 1 71 ? 11.025 -4.973 -18.875 1.00 92.25 71 GLU A CA 1
ATOM 582 C C . GLU A 1 71 ? 9.738 -5.185 -18.052 1.00 92.25 71 GLU A C 1
ATOM 584 O O . GLU A 1 71 ? 9.069 -4.230 -17.653 1.00 92.25 71 GLU A O 1
ATOM 589 N N . GLY A 1 72 ? 9.414 -6.441 -17.727 1.00 92.50 72 GLY A N 1
ATOM 590 C CA . GLY A 1 72 ? 8.273 -6.778 -16.872 1.00 92.50 72 GLY A CA 1
ATOM 591 C C . GLY A 1 72 ? 8.407 -6.218 -15.453 1.00 92.50 72 GLY A C 1
ATOM 592 O O . GLY A 1 72 ? 7.444 -5.684 -14.899 1.00 92.50 72 GLY A O 1
ATOM 593 N N . LEU A 1 73 ? 9.609 -6.279 -14.876 1.00 91.75 73 LEU A N 1
ATOM 594 C CA . LEU A 1 73 ? 9.900 -5.710 -13.559 1.00 91.75 73 LEU A CA 1
ATOM 595 C C . LEU A 1 73 ? 9.831 -4.175 -13.559 1.00 91.75 73 LEU A C 1
ATOM 597 O O . LEU A 1 73 ? 9.338 -3.589 -12.595 1.00 91.75 73 LEU A O 1
ATOM 601 N N . GLU A 1 74 ? 10.268 -3.513 -14.630 1.00 92.81 74 GLU A N 1
ATOM 602 C CA . GLU A 1 74 ? 10.169 -2.056 -14.778 1.00 92.81 74 GLU A CA 1
ATOM 603 C C . GLU A 1 74 ? 8.706 -1.599 -14.897 1.00 92.81 74 GLU A C 1
ATOM 605 O O . GLU A 1 74 ? 8.297 -0.658 -14.210 1.00 92.81 74 GLU A O 1
ATOM 610 N N . LYS A 1 75 ? 7.881 -2.321 -15.669 1.00 93.81 75 LYS A N 1
ATOM 611 C CA . LYS A 1 75 ? 6.424 -2.099 -15.732 1.00 93.81 75 LYS A CA 1
ATOM 612 C C . LYS A 1 75 ? 5.752 -2.322 -14.376 1.00 93.81 75 LYS A C 1
ATOM 614 O O . LYS A 1 75 ? 4.946 -1.497 -13.946 1.00 93.81 75 LYS A O 1
ATOM 619 N N . CYS A 1 76 ? 6.118 -3.394 -13.673 1.00 92.88 76 CYS A N 1
ATOM 620 C CA . CYS A 1 76 ? 5.641 -3.667 -12.316 1.00 92.88 76 CYS A CA 1
ATOM 621 C C . CYS A 1 76 ? 5.984 -2.510 -11.364 1.00 92.88 76 CYS A C 1
ATOM 623 O O . CYS A 1 76 ? 5.117 -1.991 -10.662 1.00 92.88 76 CYS A O 1
ATOM 625 N N . MET A 1 77 ? 7.230 -2.032 -11.400 1.00 93.12 77 MET A N 1
ATOM 626 C CA . MET A 1 77 ? 7.690 -0.901 -10.595 1.00 93.12 77 MET A CA 1
ATOM 627 C C . MET A 1 77 ? 6.914 0.389 -10.900 1.00 93.12 77 MET A C 1
ATOM 629 O O . MET A 1 77 ? 6.591 1.142 -9.978 1.00 93.12 77 MET A O 1
ATOM 633 N N . ALA A 1 78 ? 6.595 0.652 -12.169 1.00 93.94 78 ALA A N 1
ATOM 634 C CA . ALA A 1 78 ? 5.773 1.795 -12.562 1.00 93.94 78 ALA A CA 1
ATOM 635 C C . ALA A 1 78 ? 4.345 1.691 -11.999 1.00 93.94 78 ALA A C 1
ATOM 637 O O . ALA A 1 78 ? 3.878 2.629 -11.350 1.00 93.94 78 ALA A O 1
ATOM 638 N N . SER A 1 79 ? 3.695 0.533 -12.151 1.00 94.06 79 SER A N 1
ATOM 639 C CA . SER A 1 79 ? 2.344 0.286 -11.627 1.00 94.06 79 SER A CA 1
ATOM 640 C C . SER A 1 79 ? 2.279 0.383 -10.095 1.00 94.06 79 SER A C 1
ATOM 642 O O . SER A 1 79 ? 1.357 0.979 -9.530 1.00 94.06 79 SER A O 1
ATOM 644 N N . LEU A 1 80 ? 3.301 -0.121 -9.394 1.00 92.38 80 LEU A N 1
ATOM 645 C CA . LEU A 1 80 ? 3.405 0.002 -7.938 1.00 92.38 80 LEU A CA 1
ATOM 646 C C . LEU A 1 80 ? 3.545 1.463 -7.488 1.00 92.38 80 LEU A C 1
ATOM 648 O O . LEU A 1 80 ? 2.911 1.868 -6.512 1.00 92.38 80 LEU A O 1
ATOM 652 N N . LYS A 1 81 ? 4.341 2.273 -8.198 1.00 91.75 81 LYS A N 1
ATOM 653 C CA . LYS A 1 81 ? 4.478 3.713 -7.915 1.00 91.75 81 LYS A CA 1
ATOM 654 C C . LYS A 1 81 ? 3.178 4.474 -8.160 1.00 91.75 81 LYS A C 1
ATOM 656 O O . LYS A 1 81 ? 2.827 5.337 -7.359 1.00 91.75 81 LYS A O 1
ATOM 661 N N . GLU A 1 82 ? 2.465 4.152 -9.233 1.00 93.50 82 GLU A N 1
ATOM 662 C CA . GLU A 1 82 ? 1.153 4.735 -9.515 1.00 93.50 82 GLU A CA 1
ATOM 663 C C . GLU A 1 82 ? 0.147 4.389 -8.412 1.00 93.50 82 GLU A C 1
ATOM 665 O O . GLU A 1 82 ? -0.524 5.274 -7.886 1.00 93.50 82 GLU A O 1
ATOM 670 N N . THR A 1 83 ? 0.126 3.128 -7.976 1.00 90.44 83 THR A N 1
ATOM 671 C CA . THR A 1 83 ? -0.713 2.672 -6.860 1.00 90.44 83 THR A CA 1
ATOM 672 C C . THR A 1 83 ? -0.378 3.414 -5.563 1.00 90.44 83 THR A C 1
ATOM 674 O O . THR A 1 83 ? -1.281 3.841 -4.843 1.00 90.44 83 THR A O 1
ATOM 677 N N . ALA A 1 84 ? 0.911 3.618 -5.267 1.00 88.81 84 ALA A N 1
ATOM 678 C CA . ALA A 1 84 ? 1.343 4.383 -4.098 1.00 88.81 84 ALA A CA 1
ATOM 679 C C . ALA A 1 84 ? 0.873 5.843 -4.164 1.00 88.81 84 ALA A C 1
ATOM 681 O O . ALA A 1 84 ? 0.355 6.365 -3.177 1.00 88.81 84 ALA A O 1
ATOM 682 N N . LYS A 1 85 ? 1.000 6.482 -5.333 1.00 90.00 85 LYS A N 1
ATOM 683 C CA . LYS A 1 85 ? 0.525 7.852 -5.560 1.00 90.00 85 LYS A CA 1
ATOM 684 C C . LYS A 1 85 ? -0.992 7.948 -5.403 1.00 90.00 85 LYS A C 1
ATOM 686 O O . LYS A 1 85 ? -1.479 8.841 -4.717 1.00 90.00 85 LYS A O 1
ATOM 691 N N . PHE A 1 86 ? -1.733 7.015 -5.997 1.00 89.62 86 PHE A N 1
ATOM 692 C CA . PHE A 1 86 ? -3.183 6.951 -5.862 1.00 89.62 86 PHE A CA 1
ATOM 693 C C . PHE A 1 86 ? -3.596 6.840 -4.392 1.00 89.62 86 PHE A C 1
ATOM 695 O O . PHE A 1 86 ? -4.467 7.583 -3.943 1.00 89.62 86 PHE A O 1
ATOM 702 N N . LEU A 1 87 ? -2.952 5.956 -3.625 1.00 85.38 87 LEU A N 1
ATOM 703 C CA . LEU A 1 87 ? -3.253 5.779 -2.207 1.00 85.38 87 LEU A CA 1
ATOM 704 C C . LEU A 1 87 ? -3.007 7.064 -1.403 1.00 85.38 87 LEU A C 1
ATOM 706 O O . LEU A 1 87 ? -3.878 7.465 -0.628 1.00 85.38 87 LEU A O 1
ATOM 710 N N . ASP A 1 88 ? -1.872 7.730 -1.622 1.00 85.38 88 ASP A N 1
ATOM 711 C CA . ASP A 1 88 ? -1.554 9.002 -0.965 1.00 85.38 88 ASP A CA 1
ATOM 712 C C . ASP A 1 88 ? -2.591 10.085 -1.305 1.00 85.38 88 ASP A C 1
ATOM 714 O O . ASP A 1 88 ? -3.155 10.732 -0.419 1.00 85.38 88 ASP A O 1
ATOM 718 N N . GLU A 1 89 ? -2.969 10.208 -2.581 1.00 88.00 89 GLU A N 1
ATOM 719 C CA . GLU A 1 89 ? -4.022 11.131 -3.003 1.00 88.00 89 GLU A CA 1
ATOM 720 C C . GLU A 1 89 ? -5.372 10.839 -2.334 1.00 88.00 89 GLU A C 1
ATOM 722 O O . GLU A 1 89 ? -6.081 11.774 -1.952 1.00 88.00 89 GLU A O 1
ATOM 727 N N . GLN A 1 90 ? -5.752 9.567 -2.173 1.00 84.56 90 GLN A N 1
ATOM 728 C CA . GLN A 1 90 ? -6.996 9.199 -1.489 1.00 84.56 90 GLN A CA 1
ATOM 729 C C . GLN A 1 90 ? -6.975 9.614 -0.015 1.00 84.56 90 GLN A C 1
ATOM 731 O O . GLN A 1 90 ? -7.972 10.145 0.489 1.00 84.56 90 GLN A O 1
ATOM 736 N N . VAL A 1 91 ? -5.845 9.421 0.671 1.00 81.81 91 VAL A N 1
ATOM 737 C CA . VAL A 1 91 ? -5.659 9.875 2.057 1.00 81.81 91 VAL A CA 1
ATOM 738 C C . VAL A 1 91 ? -5.803 11.398 2.132 1.00 81.81 91 VAL A C 1
ATOM 740 O O . VAL A 1 91 ? -6.619 11.904 2.908 1.00 81.81 91 VAL A O 1
ATOM 743 N N . GLN A 1 92 ? -5.117 12.138 1.257 1.00 83.25 92 GLN A N 1
ATOM 744 C CA . GLN A 1 92 ? -5.188 13.602 1.216 1.00 83.25 92 GLN A CA 1
ATOM 745 C C . GLN A 1 92 ? -6.598 14.122 0.904 1.00 83.25 92 GLN A C 1
ATOM 747 O O . GLN A 1 92 ? -7.086 15.043 1.565 1.00 83.25 92 GLN A O 1
ATOM 752 N N . ARG A 1 93 ? -7.298 13.529 -0.073 1.00 84.81 93 ARG A N 1
ATOM 753 C CA . ARG A 1 93 ? -8.684 13.899 -0.416 1.00 84.81 93 ARG A CA 1
ATOM 754 C C . ARG A 1 93 ? -9.620 13.719 0.776 1.00 84.81 93 ARG A C 1
ATOM 756 O O . ARG A 1 93 ? -10.462 14.582 1.018 1.00 84.81 93 ARG A O 1
ATOM 763 N N . LYS A 1 94 ? -9.465 12.638 1.545 1.00 78.25 94 LYS A N 1
ATOM 764 C CA . LYS A 1 94 ? -10.272 12.394 2.751 1.00 78.25 94 LYS A CA 1
ATOM 765 C C . LYS A 1 94 ? -9.980 13.393 3.866 1.00 78.25 94 LYS A C 1
ATOM 767 O O . LYS A 1 94 ? -10.924 13.873 4.493 1.00 78.25 94 LYS A O 1
ATOM 772 N N . ILE A 1 95 ? -8.712 13.745 4.087 1.00 81.69 95 ILE A N 1
ATOM 773 C CA . ILE A 1 95 ? -8.327 14.781 5.060 1.00 81.69 95 ILE A CA 1
ATOM 774 C C . ILE A 1 95 ? -8.948 16.130 4.673 1.00 81.69 95 ILE A C 1
ATOM 776 O O . ILE A 1 95 ? -9.555 16.792 5.515 1.00 81.69 95 ILE A O 1
ATOM 780 N N . LYS A 1 96 ? -8.862 16.517 3.392 1.00 84.56 96 LYS A N 1
ATOM 781 C CA . LYS A 1 96 ? -9.460 17.761 2.880 1.00 84.56 96 LYS A CA 1
ATOM 782 C C . LYS A 1 96 ? -10.980 17.784 3.050 1.00 84.56 96 LYS A C 1
ATOM 784 O O . LYS A 1 96 ? -11.505 18.758 3.581 1.00 84.56 96 LYS A O 1
ATOM 789 N N . LYS A 1 97 ? -11.676 16.702 2.672 1.00 85.31 97 LYS A N 1
ATOM 790 C CA . LYS A 1 97 ? -13.133 16.577 2.867 1.00 85.31 97 LYS A CA 1
ATOM 791 C C . LYS A 1 97 ? -13.534 16.719 4.336 1.00 85.31 97 LYS A C 1
ATOM 793 O O . LYS A 1 97 ? -14.495 17.423 4.620 1.00 85.31 97 LYS A O 1
ATOM 798 N N . LYS A 1 98 ? -12.782 16.110 5.262 1.00 81.38 98 LYS A N 1
ATOM 799 C CA . LYS A 1 98 ? -13.031 16.248 6.706 1.00 81.38 98 LYS A CA 1
ATOM 800 C C . LYS A 1 98 ? -12.923 17.706 7.151 1.00 81.38 98 LYS A C 1
ATOM 802 O O . LYS A 1 98 ? -13.852 18.218 7.750 1.00 81.38 98 LYS A O 1
ATOM 807 N N . ARG A 1 99 ? -11.836 18.395 6.789 1.00 85.75 99 ARG A N 1
ATOM 808 C CA . ARG A 1 99 ? -11.650 19.812 7.150 1.00 85.75 99 ARG A CA 1
ATOM 809 C C . ARG A 1 99 ? -12.783 20.702 6.635 1.00 85.75 99 ARG A C 1
ATOM 811 O O . ARG A 1 99 ? -13.199 21.608 7.344 1.00 85.75 99 ARG A O 1
ATOM 818 N N . MET A 1 100 ? -13.284 20.440 5.425 1.00 85.88 100 MET A N 1
ATOM 819 C CA . MET A 1 100 ? -14.439 21.166 4.883 1.00 85.88 100 MET A CA 1
ATOM 820 C C . MET A 1 100 ? -15.722 20.893 5.677 1.00 85.88 100 MET A C 1
ATOM 822 O O . MET A 1 100 ? -16.453 21.828 5.982 1.00 85.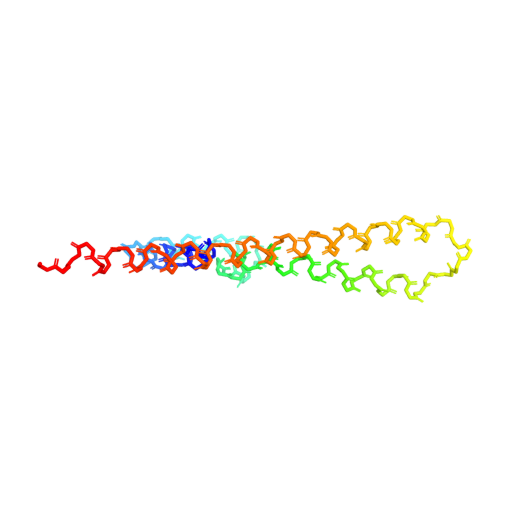88 100 MET A O 1
ATOM 826 N N . PHE A 1 101 ? -15.978 19.635 6.041 1.00 86.00 101 PHE A N 1
ATOM 827 C CA . PHE A 1 101 ? -17.128 19.261 6.867 1.00 86.00 101 PHE A CA 1
ATOM 828 C C . PHE A 1 101 ? -17.064 19.886 8.274 1.00 86.00 101 PHE A C 1
ATOM 830 O O . PHE A 1 101 ? -18.037 20.484 8.736 1.00 86.00 101 PHE A O 1
ATOM 837 N N . ASP A 1 102 ? -15.900 19.822 8.924 1.00 85.94 102 ASP A N 1
ATOM 838 C CA . ASP A 1 102 ? -15.665 20.408 10.251 1.00 85.94 102 ASP A CA 1
ATOM 839 C C . ASP A 1 102 ? -15.828 21.941 10.236 1.00 85.94 102 ASP A C 1
ATOM 841 O O . ASP A 1 102 ? -16.216 22.542 11.236 1.00 85.94 102 ASP A O 1
ATOM 845 N N . LEU A 1 103 ? -15.529 22.593 9.106 1.00 85.81 103 LEU A N 1
ATOM 846 C CA . LEU A 1 103 ? -15.763 24.025 8.925 1.00 85.81 103 LEU A CA 1
ATOM 847 C C . LEU A 1 103 ? -17.255 24.334 8.733 1.00 85.81 103 LEU A C 1
ATOM 849 O O . LEU A 1 103 ? -17.763 25.248 9.373 1.00 85.81 103 LEU A O 1
ATOM 853 N N . SER A 1 104 ? -17.961 23.562 7.899 1.00 82.75 104 SER A N 1
ATOM 854 C CA . SER A 1 104 ? -19.397 23.749 7.630 1.00 82.75 104 SER A CA 1
ATOM 855 C C . SER A 1 104 ? -20.238 23.641 8.903 1.00 82.75 104 SER A C 1
ATOM 857 O O . SER A 1 104 ? -21.056 24.510 9.185 1.00 82.75 104 SER A O 1
ATOM 859 N N . THR A 1 105 ? -19.974 22.617 9.714 1.00 82.94 105 THR A N 1
ATOM 860 C CA . THR A 1 105 ? -20.679 22.375 10.986 1.00 82.94 105 THR A CA 1
ATOM 861 C C . THR A 1 105 ? -20.442 23.473 12.024 1.00 82.94 105 THR A C 1
ATOM 863 O O . THR A 1 105 ? -21.327 23.770 12.820 1.00 82.94 105 THR A O 1
ATOM 866 N N . LYS A 1 106 ? -19.268 24.117 12.013 1.00 83.31 106 LYS A N 1
ATOM 867 C CA . LYS A 1 106 ? -18.977 25.268 12.884 1.00 83.31 106 LYS A CA 1
ATOM 868 C C . LYS A 1 106 ? -19.642 26.564 12.422 1.00 83.31 106 LYS A C 1
ATOM 870 O O . LYS A 1 106 ? -19.873 27.433 13.254 1.00 83.31 106 LYS A O 1
ATOM 875 N N . ILE A 1 107 ? -19.920 26.701 11.126 1.00 79.00 107 ILE A N 1
ATOM 876 C CA . ILE A 1 107 ? -20.577 27.885 10.555 1.00 79.00 107 ILE A CA 1
ATOM 877 C C . ILE A 1 107 ? -22.100 27.801 10.733 1.00 79.00 107 ILE A C 1
ATOM 879 O O . ILE A 1 107 ? -22.708 28.797 11.099 1.00 79.00 107 ILE A O 1
ATOM 883 N N . GLU A 1 108 ? -22.711 26.622 10.564 1.00 66.12 108 GLU A N 1
ATOM 884 C CA . GLU A 1 108 ? -24.154 26.411 10.818 1.00 66.12 108 GLU A CA 1
ATOM 885 C C . GLU A 1 108 ? -24.547 26.537 12.302 1.00 66.12 108 GLU A C 1
ATOM 887 O O . GLU A 1 108 ? -25.722 26.696 12.617 1.00 66.12 108 GLU A O 1
ATOM 892 N N . GLY A 1 109 ? -23.575 26.472 13.218 1.00 57.56 109 GLY A N 1
ATOM 893 C CA . GLY A 1 109 ? -23.773 26.645 14.659 1.00 57.56 109 GLY A CA 1
ATOM 894 C C . GLY A 1 109 ? -23.568 28.072 15.186 1.00 57.56 109 GLY A C 1
ATOM 895 O O . GLY A 1 109 ? -23.576 28.250 16.404 1.00 57.56 109 GLY A O 1
ATOM 896 N N . MET A 1 110 ? -23.340 29.073 14.326 1.00 48.53 110 MET A N 1
ATOM 897 C CA . MET A 1 110 ? -23.361 30.480 14.752 1.00 48.53 110 MET A CA 1
ATOM 898 C C . MET A 1 110 ? -24.800 31.019 14.709 1.00 48.53 110 MET A C 1
ATOM 900 O O . MET A 1 110 ? -25.486 30.757 13.722 1.00 48.53 110 MET A O 1
ATOM 904 N N . PRO A 1 111 ? -25.264 31.731 15.758 1.00 54.31 111 PRO A N 1
ATOM 905 C CA . PRO A 1 111 ? -26.573 32.385 15.750 1.00 54.31 111 PRO A CA 1
ATOM 906 C C . PRO A 1 111 ? -26.699 33.434 14.640 1.00 54.31 111 PRO A C 1
ATOM 908 O O . PRO A 1 111 ? -25.663 34.029 14.258 1.00 54.31 111 PRO A O 1
#

Foldseek 3Di:
DPCLVVVVVVVVVCCVVDVVVVVVQVVVCVVVVHPQDPSNVSCCVLVVLVVLLVVLVVVLVVADPPDPCNVVSVVVNVVSVVVNVVVVVVVVVVVVVVVVVVVVVVVVPDD

InterPro domains:
  IPR000219 Dbl homology domain [PF00621] (4-86)
  IPR000219 Dbl homology domain [PS50010] (1-90)
  IPR035899 Dbl homology (DH) domain superfamily [G3DSA:1.20.900.10] (1-110)
  IPR035899 Dbl homology (DH) domain superfamily [SSF48065] (4-110)
  IPR039919 Rho guanine nucleotide exchange factor 10/17 [PTHR12877] (27-109)

pLDDT: mean 83.33, std 9.1, range [48.28, 94.12]